Protein AF-A0A8T4U552-F1 (afdb_monomer_lite)

Sequence (91 aa):
MGSNVDLRDQLNNPQVKDTLGQLFSGKKGYKVKDDIIIKPCKNCRKPVKSTEKFCQECGTKVEDEIKRNCPSCKKPLKGVEKFCTDCGAKI

pLDDT: mean 73.67, std 8.29, range [51.88, 84.12]

Structure (mmCIF, N/CA/C/O backbone):
data_AF-A0A8T4U552-F1
#
_entry.id   AF-A0A8T4U552-F1
#
loop_
_atom_site.group_PDB
_atom_site.id
_atom_site.type_symbol
_atom_site.label_atom_id
_atom_site.label_alt_id
_atom_site.label_comp_id
_atom_site.label_asym_id
_atom_site.label_entity_id
_atom_site.label_seq_id
_atom_site.pdbx_PDB_ins_code
_atom_site.Cartn_x
_atom_site.Cartn_y
_atom_site.Cartn_z
_atom_site.occupancy
_atom_site.B_iso_or_equiv
_atom_site.auth_seq_id
_atom_site.auth_comp_id
_atom_site.auth_asym_id
_atom_site.auth_atom_id
_atom_site.pdbx_PDB_model_num
ATOM 1 N N . MET A 1 1 ? 36.378 -2.826 -24.856 1.00 51.88 1 MET A N 1
ATOM 2 C CA . MET A 1 1 ? 35.121 -3.416 -25.364 1.00 51.88 1 MET A CA 1
ATOM 3 C C . MET A 1 1 ? 34.179 -3.614 -24.184 1.00 51.88 1 MET A C 1
ATOM 5 O O . MET A 1 1 ? 34.151 -4.688 -23.607 1.00 51.88 1 MET A O 1
ATOM 9 N N . GLY A 1 2 ? 33.493 -2.558 -23.744 1.00 55.00 2 GLY A N 1
ATOM 10 C CA . GLY A 1 2 ? 32.439 -2.694 -22.739 1.00 55.00 2 GLY A CA 1
ATOM 11 C C . GLY A 1 2 ? 31.130 -2.896 -23.476 1.00 55.00 2 GLY A C 1
ATOM 12 O O . GLY A 1 2 ? 30.601 -1.938 -24.030 1.00 55.00 2 GLY A O 1
ATOM 13 N N . SER A 1 3 ? 30.642 -4.130 -23.567 1.00 66.81 3 SER A N 1
ATOM 14 C CA . SER A 1 3 ? 29.254 -4.340 -23.964 1.00 66.81 3 SER A CA 1
ATOM 15 C C . SER A 1 3 ? 28.387 -3.662 -22.909 1.00 66.81 3 SER A C 1
ATOM 17 O O . SER A 1 3 ? 28.528 -3.961 -21.723 1.00 66.81 3 SER A O 1
ATOM 19 N N . ASN A 1 4 ? 27.528 -2.734 -23.324 1.00 73.12 4 ASN A N 1
ATOM 20 C CA . ASN A 1 4 ? 26.472 -2.216 -22.463 1.00 73.12 4 ASN A CA 1
ATOM 21 C C . ASN A 1 4 ? 25.529 -3.384 -22.166 1.00 73.12 4 ASN A C 1
ATOM 23 O O . ASN A 1 4 ? 24.655 -3.702 -22.967 1.00 73.12 4 ASN A O 1
ATOM 27 N N . VAL A 1 5 ? 25.790 -4.092 -21.070 1.00 73.69 5 VAL A N 1
ATOM 28 C CA . VAL A 1 5 ? 24.912 -5.152 -20.588 1.00 73.69 5 VAL A CA 1
ATOM 29 C C . VAL A 1 5 ? 23.776 -4.457 -19.855 1.00 73.69 5 VAL A C 1
ATOM 31 O O . VAL A 1 5 ? 24.002 -3.766 -18.861 1.00 73.69 5 VAL A O 1
ATOM 34 N N . ASP A 1 6 ? 22.557 -4.604 -20.359 1.00 76.56 6 ASP A N 1
ATOM 35 C CA . ASP A 1 6 ? 21.362 -4.132 -19.671 1.00 76.56 6 ASP A CA 1
ATOM 36 C C . ASP A 1 6 ? 21.120 -5.009 -18.432 1.00 76.56 6 ASP A C 1
ATOM 38 O O . ASP A 1 6 ? 20.714 -6.163 -18.526 1.00 76.56 6 ASP A O 1
ATOM 42 N N . LEU A 1 7 ? 21.387 -4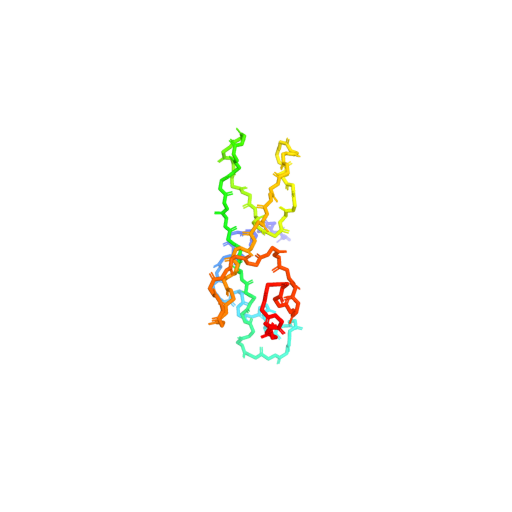.463 -17.241 1.00 74.00 7 LEU A N 1
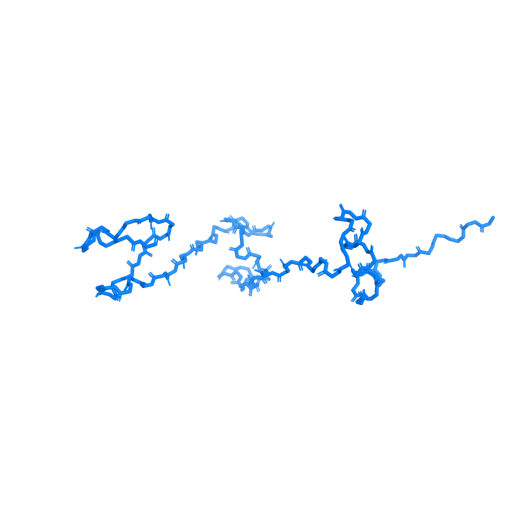ATOM 43 C CA . LEU A 1 7 ? 21.182 -5.156 -15.958 1.00 74.00 7 LEU A CA 1
ATOM 44 C C . LEU A 1 7 ? 19.767 -4.969 -15.383 1.00 74.00 7 LEU A C 1
ATOM 46 O O . LEU A 1 7 ? 19.501 -5.387 -14.255 1.00 74.00 7 LEU A O 1
ATOM 50 N N . ARG A 1 8 ? 18.838 -4.354 -16.128 1.00 75.88 8 ARG A N 1
ATOM 51 C CA . ARG A 1 8 ? 17.458 -4.132 -15.652 1.00 75.88 8 ARG A CA 1
ATOM 52 C C . ARG A 1 8 ? 16.755 -5.443 -15.302 1.00 75.88 8 ARG A C 1
ATOM 54 O O . ARG A 1 8 ? 16.054 -5.497 -14.295 1.00 75.88 8 ARG A O 1
ATOM 61 N N . ASP A 1 9 ? 17.022 -6.509 -16.051 1.00 73.50 9 ASP A N 1
ATOM 62 C CA . ASP A 1 9 ? 16.482 -7.844 -15.773 1.00 73.50 9 ASP A CA 1
ATOM 63 C C . ASP A 1 9 ? 17.052 -8.465 -14.487 1.00 73.50 9 ASP A C 1
ATOM 65 O O . ASP A 1 9 ? 16.397 -9.271 -13.825 1.00 73.50 9 ASP A O 1
ATOM 69 N N . GLN A 1 10 ? 18.253 -8.051 -14.070 1.00 72.69 10 GLN A N 1
ATOM 70 C CA . GLN A 1 10 ? 18.892 -8.543 -12.849 1.00 72.69 10 GLN A CA 1
ATOM 71 C C . GLN A 1 10 ? 18.378 -7.856 -11.576 1.00 72.69 10 GLN A C 1
ATOM 73 O O . GLN A 1 10 ? 18.622 -8.358 -10.479 1.00 72.69 10 GLN A O 1
ATOM 78 N N . LEU A 1 11 ? 17.607 -6.767 -11.694 1.00 68.19 11 LEU A N 1
ATOM 79 C CA . LEU A 1 11 ? 17.049 -6.026 -10.554 1.00 68.19 11 LEU A CA 1
ATOM 80 C C . LEU A 1 11 ? 16.068 -6.870 -9.717 1.00 68.19 11 LEU A C 1
ATOM 82 O O . LEU A 1 11 ? 15.900 -6.649 -8.516 1.00 68.19 11 LEU A O 1
ATOM 86 N N . ASN A 1 12 ? 15.428 -7.860 -10.346 1.00 70.62 12 ASN A N 1
ATOM 87 C CA . ASN A 1 12 ? 14.477 -8.758 -9.692 1.00 70.62 12 ASN A CA 1
ATOM 88 C C . ASN A 1 12 ? 15.127 -10.026 -9.116 1.00 70.62 12 ASN A C 1
ATOM 90 O O . ASN A 1 12 ? 14.450 -10.782 -8.420 1.00 70.62 12 ASN A O 1
ATOM 94 N N . ASN A 1 13 ? 16.422 -10.259 -9.360 1.00 80.88 13 ASN A N 1
ATOM 95 C CA . ASN A 1 13 ? 17.117 -11.432 -8.841 1.00 80.88 13 ASN A CA 1
ATOM 96 C C . ASN A 1 13 ? 17.311 -11.300 -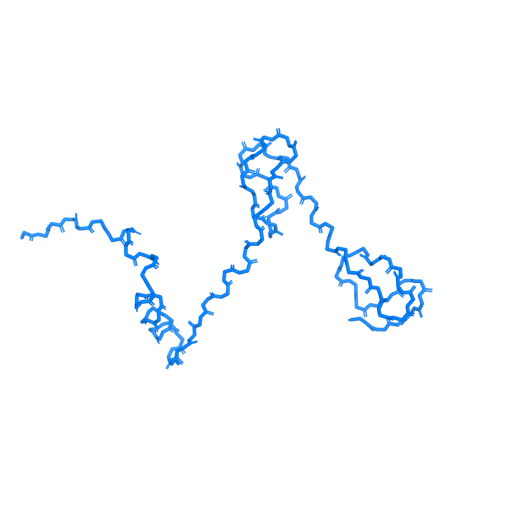7.314 1.00 80.88 13 ASN A C 1
ATOM 98 O O . ASN A 1 13 ? 17.875 -10.299 -6.857 1.00 80.88 13 ASN A O 1
ATOM 102 N N . PRO A 1 14 ? 16.885 -12.293 -6.507 1.00 74.19 14 PRO A N 1
ATOM 103 C CA . PRO A 1 14 ? 17.019 -12.246 -5.050 1.00 74.19 14 PRO A CA 1
ATOM 104 C C . PRO A 1 14 ? 18.466 -12.037 -4.587 1.00 74.19 14 PRO A C 1
ATOM 106 O O . PRO A 1 14 ? 18.700 -11.245 -3.680 1.00 74.19 14 PRO A O 1
ATOM 109 N N . GLN A 1 15 ? 19.448 -12.639 -5.268 1.00 79.31 15 GLN A N 1
ATOM 110 C CA . GLN A 1 15 ? 20.865 -12.482 -4.922 1.00 79.31 15 GLN A CA 1
ATOM 111 C C . GLN A 1 15 ? 21.334 -11.027 -5.070 1.00 79.31 15 GLN A C 1
ATOM 113 O O . GLN A 1 15 ? 22.103 -10.526 -4.248 1.00 79.31 15 GLN A O 1
ATOM 118 N N . VAL A 1 16 ? 20.841 -10.326 -6.094 1.00 81.00 16 VAL A N 1
ATOM 119 C CA . VAL A 1 16 ? 21.161 -8.913 -6.338 1.00 81.00 16 VAL A CA 1
ATOM 120 C C . VAL A 1 16 ? 20.507 -8.034 -5.274 1.00 81.00 16 VAL A C 1
ATOM 122 O O . VAL A 1 16 ? 21.152 -7.139 -4.740 1.00 81.00 16 VAL A O 1
ATOM 125 N N . LYS A 1 17 ? 19.261 -8.323 -4.883 1.00 76.81 17 LYS A N 1
ATOM 126 C CA . LYS A 1 17 ? 18.580 -7.594 -3.799 1.00 76.81 17 LYS A CA 1
ATOM 127 C C . LYS A 1 17 ? 19.275 -7.769 -2.444 1.00 76.81 17 LYS A C 1
ATOM 129 O O . LYS A 1 17 ? 19.438 -6.791 -1.716 1.00 76.81 17 LYS A O 1
ATOM 134 N N . ASP A 1 18 ? 19.720 -8.982 -2.124 1.00 78.12 18 ASP A N 1
ATOM 135 C CA . ASP A 1 18 ? 20.379 -9.292 -0.851 1.00 78.12 18 ASP A CA 1
ATOM 136 C C . ASP A 1 18 ? 21.774 -8.654 -0.749 1.00 78.12 18 ASP A C 1
ATOM 138 O O . ASP A 1 18 ? 22.141 -8.091 0.288 1.00 78.12 18 ASP A O 1
ATOM 142 N N . THR A 1 19 ? 22.541 -8.696 -1.841 1.00 80.19 19 THR A N 1
ATOM 143 C CA . THR A 1 19 ? 23.859 -8.044 -1.935 1.00 80.19 19 THR A CA 1
ATOM 144 C C . THR A 1 19 ? 23.746 -6.522 -1.909 1.00 80.19 19 THR A C 1
ATOM 146 O O . THR A 1 19 ? 24.500 -5.871 -1.188 1.00 80.19 19 THR A O 1
ATOM 149 N N . LEU A 1 20 ? 22.763 -5.946 -2.608 1.00 80.88 20 LEU A N 1
ATOM 150 C CA . LEU A 1 20 ? 22.451 -4.516 -2.554 1.00 80.88 20 LEU A CA 1
ATOM 151 C C . LEU A 1 20 ? 22.077 -4.082 -1.131 1.00 80.88 20 LEU A C 1
ATOM 153 O O . LEU A 1 20 ? 22.606 -3.097 -0.617 1.00 80.88 20 LEU A O 1
ATOM 157 N N . GLY A 1 21 ? 21.215 -4.852 -0.463 1.00 78.31 21 GLY A N 1
ATOM 158 C CA . GLY A 1 21 ? 20.843 -4.614 0.930 1.00 78.31 21 GLY A CA 1
ATOM 159 C C . GLY A 1 21 ? 22.060 -4.610 1.859 1.00 78.31 21 GLY A C 1
ATOM 160 O O . GLY A 1 21 ? 22.185 -3.727 2.709 1.00 78.31 21 GLY A O 1
ATOM 161 N N . GLN A 1 22 ? 22.999 -5.538 1.653 1.00 84.06 22 GLN A N 1
ATOM 162 C CA . GLN A 1 22 ? 24.250 -5.592 2.409 1.00 84.06 22 GLN A CA 1
ATOM 163 C C . GLN A 1 22 ? 25.174 -4.399 2.116 1.00 84.06 22 GLN A C 1
ATOM 165 O O . GLN A 1 22 ? 25.748 -3.853 3.055 1.00 84.06 22 GLN A O 1
ATOM 170 N N . LEU A 1 23 ? 25.313 -3.982 0.853 1.00 84.12 23 LEU A N 1
ATOM 171 C CA . LEU A 1 23 ? 26.167 -2.856 0.454 1.00 84.12 23 LEU A CA 1
ATOM 172 C C . LEU A 1 23 ? 25.701 -1.531 1.067 1.00 84.12 23 LEU A C 1
ATOM 174 O O . LEU A 1 23 ? 26.514 -0.785 1.603 1.00 84.12 23 LEU A O 1
ATOM 178 N N . PHE A 1 24 ? 24.397 -1.249 1.021 1.00 80.81 24 PHE A N 1
ATOM 179 C CA . PHE A 1 24 ? 23.860 0.022 1.512 1.00 80.81 24 PHE A CA 1
ATOM 180 C C . PHE A 1 24 ? 23.627 0.050 3.026 1.00 80.81 24 PHE A C 1
ATOM 182 O O . PHE A 1 24 ? 23.732 1.111 3.634 1.00 80.81 24 PHE A O 1
ATOM 189 N N . SER A 1 25 ? 23.308 -1.090 3.649 1.00 78.44 25 SER A N 1
ATOM 190 C CA . SER A 1 25 ? 22.953 -1.141 5.079 1.00 78.44 25 SER A CA 1
ATOM 191 C C . SER A 1 25 ? 24.018 -1.787 5.973 1.00 78.44 25 SER A C 1
ATOM 193 O O . SER A 1 25 ? 23.847 -1.820 7.191 1.00 78.44 25 SER A O 1
ATOM 195 N N . GLY A 1 26 ? 25.083 -2.369 5.407 1.00 79.38 26 GLY A N 1
ATOM 196 C CA . GLY A 1 26 ? 26.162 -3.053 6.139 1.00 79.38 26 GLY A CA 1
ATOM 197 C C . GLY A 1 26 ? 25.750 -4.342 6.871 1.00 79.38 26 GLY A C 1
ATOM 198 O O . GLY A 1 26 ? 26.602 -5.051 7.403 1.00 79.38 26 GLY A O 1
ATOM 199 N N . LYS A 1 27 ? 24.453 -4.677 6.901 1.00 74.94 27 LYS A N 1
ATOM 200 C CA . LYS A 1 27 ? 23.881 -5.849 7.580 1.00 74.94 27 LYS A CA 1
ATOM 201 C C . LYS A 1 27 ? 23.354 -6.856 6.559 1.00 74.94 27 LYS A C 1
ATOM 203 O O . LYS A 1 27 ? 22.597 -6.498 5.659 1.00 74.94 27 LYS A O 1
ATOM 208 N N . LYS A 1 28 ? 23.720 -8.133 6.721 1.00 73.12 28 LYS A N 1
ATOM 209 C CA . LYS A 1 28 ? 23.177 -9.237 5.913 1.00 73.12 28 LYS A CA 1
ATOM 210 C C . LYS A 1 28 ? 21.679 -9.402 6.199 1.00 73.12 28 LYS A C 1
ATOM 212 O O . LYS A 1 28 ? 21.294 -9.530 7.358 1.00 73.12 28 LYS A O 1
ATOM 217 N N . GLY A 1 29 ? 20.855 -9.411 5.148 1.00 69.06 29 GLY A N 1
ATOM 218 C CA . GLY A 1 29 ? 19.412 -9.674 5.242 1.00 69.06 29 GLY A CA 1
ATOM 219 C C . GLY A 1 29 ? 18.502 -8.441 5.306 1.00 69.06 29 GLY A C 1
ATOM 220 O O . GLY A 1 29 ? 17.327 -8.586 5.644 1.00 69.06 29 GLY A O 1
ATOM 221 N N . TYR A 1 30 ? 18.999 -7.240 4.986 1.00 62.62 30 TYR A N 1
ATOM 222 C CA . TYR A 1 30 ? 18.135 -6.065 4.835 1.00 62.62 30 TYR A CA 1
ATOM 223 C C . TYR A 1 30 ? 17.261 -6.208 3.579 1.00 62.62 30 TYR A C 1
ATOM 225 O O . TYR A 1 30 ? 17.704 -5.944 2.463 1.00 62.62 30 TYR A O 1
ATOM 233 N N . LYS A 1 31 ? 16.012 -6.649 3.765 1.00 64.88 31 LYS A N 1
ATOM 234 C CA . LYS A 1 31 ? 15.007 -6.718 2.701 1.00 64.88 31 LYS A CA 1
ATOM 235 C C . LYS A 1 31 ? 14.288 -5.379 2.613 1.00 64.88 31 LYS A C 1
ATOM 237 O O . LYS A 1 31 ? 13.642 -4.960 3.574 1.00 64.88 31 LYS A O 1
ATOM 242 N N . VAL A 1 32 ? 14.392 -4.720 1.462 1.00 63.12 32 VAL A N 1
ATOM 243 C CA . VAL A 1 32 ? 13.565 -3.550 1.157 1.00 63.12 32 VAL A CA 1
ATOM 244 C C . VAL A 1 32 ? 12.110 -4.021 1.163 1.00 63.12 32 VAL A C 1
ATOM 246 O O . VAL A 1 32 ? 11.746 -4.937 0.427 1.00 63.12 32 VAL A O 1
ATOM 249 N N . LYS A 1 33 ? 11.301 -3.467 2.071 1.00 57.75 33 LYS A N 1
ATOM 250 C CA . LYS A 1 33 ? 9.869 -3.756 2.139 1.00 57.75 33 LYS A CA 1
ATOM 251 C C . LYS A 1 33 ? 9.193 -3.119 0.933 1.00 57.75 33 LYS A C 1
ATOM 253 O O . LYS A 1 33 ? 8.833 -1.946 0.971 1.00 57.75 33 LYS A O 1
ATOM 258 N N . ASP A 1 34 ? 9.010 -3.902 -0.119 1.00 57.47 34 ASP A N 1
ATOM 259 C CA . ASP A 1 34 ? 8.155 -3.543 -1.247 1.00 57.47 34 ASP A CA 1
ATOM 260 C C . ASP A 1 34 ? 6.675 -3.755 -0.862 1.00 57.47 34 ASP A C 1
ATOM 262 O O . ASP A 1 34 ? 5.934 -4.441 -1.562 1.00 57.47 34 ASP A O 1
ATOM 266 N N . ASP A 1 35 ? 6.214 -3.166 0.253 1.00 54.81 35 ASP A N 1
ATOM 267 C CA . ASP A 1 35 ? 4.799 -3.175 0.677 1.00 54.81 35 ASP A CA 1
ATOM 268 C C . ASP A 1 35 ? 3.968 -2.209 -0.197 1.00 54.81 35 ASP A C 1
ATOM 270 O O . ASP A 1 35 ? 3.155 -1.409 0.272 1.00 54.81 35 ASP A O 1
ATOM 274 N N . ILE A 1 36 ? 4.209 -2.235 -1.506 1.00 59.16 36 ILE A N 1
ATOM 275 C CA . ILE A 1 36 ? 3.518 -1.416 -2.487 1.00 59.16 36 ILE A CA 1
ATOM 276 C C . ILE A 1 36 ? 2.201 -2.129 -2.786 1.00 59.16 36 ILE A C 1
ATOM 278 O O . ILE A 1 36 ? 2.124 -2.987 -3.662 1.00 59.16 36 ILE A O 1
ATOM 282 N N . ILE A 1 37 ? 1.141 -1.794 -2.048 1.00 63.16 37 ILE A N 1
ATOM 283 C CA . ILE A 1 37 ? -0.199 -2.292 -2.372 1.00 63.16 37 ILE A CA 1
ATOM 284 C C . ILE A 1 37 ? -0.622 -1.602 -3.678 1.00 63.16 37 ILE A C 1
ATOM 286 O O . ILE A 1 37 ? -0.839 -0.389 -3.718 1.00 63.16 37 ILE A O 1
ATOM 290 N N . ILE A 1 38 ? -0.691 -2.358 -4.770 1.00 67.94 38 ILE A N 1
ATOM 291 C CA . ILE A 1 38 ? -1.059 -1.835 -6.089 1.00 67.94 38 ILE A CA 1
ATOM 292 C C . ILE A 1 38 ? -2.581 -1.898 -6.209 1.00 67.94 38 ILE A C 1
ATOM 294 O O . ILE A 1 38 ? -3.160 -2.981 -6.273 1.00 67.94 38 ILE A O 1
ATOM 298 N N . LYS A 1 39 ? -3.242 -0.736 -6.226 1.00 71.69 39 LYS A N 1
ATOM 299 C CA . LYS A 1 39 ? -4.690 -0.637 -6.457 1.00 71.69 39 LYS A CA 1
ATOM 300 C C . LYS A 1 39 ? -4.938 -0.117 -7.876 1.00 71.69 39 LYS A C 1
ATOM 302 O O . LYS A 1 39 ? -4.239 0.800 -8.310 1.00 71.69 39 LYS A O 1
ATOM 307 N N . PRO A 1 40 ? -5.927 -0.647 -8.612 1.00 75.69 40 PRO A N 1
ATOM 308 C CA . PRO A 1 40 ? -6.301 -0.078 -9.899 1.00 75.69 40 PRO A CA 1
ATOM 309 C C . PRO A 1 40 ? -6.931 1.306 -9.700 1.00 75.69 40 PRO A C 1
ATOM 311 O O . PRO A 1 40 ? -7.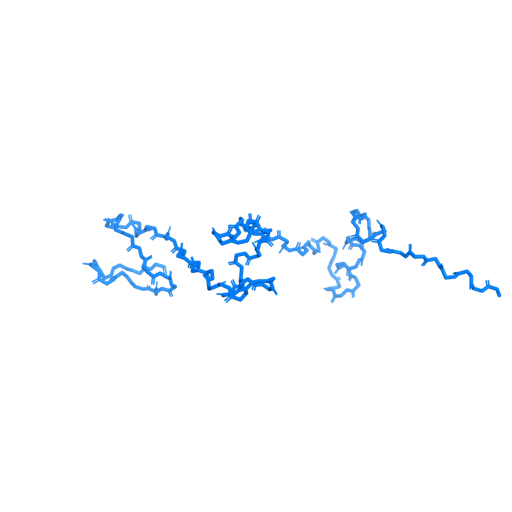771 1.508 -8.819 1.00 75.69 40 PRO A O 1
ATOM 314 N N . CYS A 1 41 ? -6.547 2.270 -10.535 1.00 80.38 41 CYS A N 1
ATOM 315 C CA . CYS A 1 41 ? -7.183 3.581 -10.553 1.00 80.38 41 CYS A CA 1
ATOM 316 C C . CYS A 1 41 ? -8.668 3.456 -10.931 1.00 80.38 41 CYS A C 1
ATOM 318 O O . CYS A 1 41 ? -9.006 2.794 -11.912 1.00 80.38 41 CYS A O 1
ATOM 320 N N . LYS A 1 42 ? -9.557 4.159 -10.217 1.00 79.44 42 LYS A N 1
ATOM 321 C CA . LYS A 1 42 ? -11.001 4.182 -10.518 1.00 79.44 42 LYS A CA 1
ATOM 322 C C . LYS A 1 42 ? -11.319 4.735 -11.915 1.00 79.44 42 LYS A C 1
ATOM 324 O O . LYS A 1 42 ? -12.322 4.343 -12.497 1.00 79.44 42 LYS A O 1
ATOM 329 N N . ASN A 1 43 ? -10.476 5.631 -12.433 1.00 80.88 43 ASN A N 1
ATOM 330 C CA . ASN A 1 43 ? -10.703 6.321 -13.701 1.00 80.88 43 ASN A CA 1
ATOM 331 C C . ASN A 1 43 ? -10.007 5.611 -14.876 1.00 80.88 43 ASN A C 1
ATOM 333 O O . ASN A 1 43 ? -10.659 5.149 -15.804 1.00 80.88 43 ASN A O 1
ATOM 337 N N . CYS A 1 44 ? -8.681 5.441 -14.810 1.00 81.44 44 CYS A N 1
ATOM 338 C CA . CYS A 1 44 ? -7.905 4.883 -15.924 1.00 81.44 44 CYS A CA 1
ATOM 339 C C . CYS A 1 44 ? -7.616 3.376 -15.821 1.00 81.44 44 CYS A C 1
ATOM 341 O O . CYS A 1 44 ? -6.982 2.823 -16.717 1.00 81.44 44 CYS A O 1
ATOM 343 N N . ARG A 1 45 ? -8.025 2.707 -14.729 1.00 77.38 45 ARG A N 1
ATOM 344 C CA . ARG A 1 45 ? -7.766 1.278 -14.425 1.00 77.38 45 ARG A CA 1
ATOM 345 C C . ARG A 1 45 ? -6.294 0.855 -14.396 1.00 77.38 45 ARG A C 1
ATOM 347 O O . ARG A 1 45 ? -6.006 -0.320 -14.184 1.00 77.38 45 ARG A O 1
ATOM 354 N N . LYS A 1 46 ? -5.357 1.790 -14.552 1.00 80.31 46 LYS A N 1
ATOM 355 C CA . LYS A 1 46 ? -3.924 1.514 -14.452 1.00 80.31 46 LYS A CA 1
ATOM 356 C C . LYS A 1 46 ? -3.517 1.229 -13.003 1.00 80.31 46 LYS A C 1
ATOM 358 O O . LYS A 1 46 ? -4.173 1.734 -12.083 1.00 80.31 46 LYS A O 1
ATOM 363 N N . PRO A 1 47 ? -2.464 0.423 -12.787 1.00 74.31 47 PRO A N 1
ATOM 364 C CA . PRO A 1 47 ? -1.943 0.154 -11.454 1.00 74.31 47 PRO A CA 1
ATOM 365 C C . PRO A 1 47 ? -1.407 1.446 -10.827 1.00 74.31 47 PRO A C 1
ATOM 367 O O . PRO A 1 47 ? -0.547 2.103 -11.406 1.00 74.31 47 PRO A O 1
ATOM 370 N N . VAL A 1 48 ? -1.907 1.810 -9.645 1.00 76.50 48 VAL A N 1
ATOM 371 C CA . VAL A 1 48 ? -1.405 2.943 -8.856 1.00 76.50 48 VAL A CA 1
ATOM 372 C C . VAL A 1 48 ? -0.860 2.428 -7.536 1.00 76.50 48 VAL A C 1
ATOM 374 O O . VAL A 1 48 ? -1.455 1.553 -6.896 1.00 76.50 48 VAL A O 1
ATOM 377 N N . LYS A 1 49 ? 0.283 2.975 -7.123 1.00 69.75 49 LYS A N 1
ATOM 378 C CA . LYS A 1 49 ? 0.855 2.697 -5.811 1.00 69.75 49 LYS A CA 1
ATOM 379 C C . LYS A 1 49 ? -0.008 3.396 -4.765 1.00 69.75 49 LYS A C 1
ATOM 381 O O . LYS A 1 49 ? -0.153 4.608 -4.795 1.00 69.75 49 LYS A O 1
ATOM 386 N N . SER A 1 50 ? -0.536 2.655 -3.801 1.00 63.16 50 SER A N 1
ATOM 387 C CA . SER A 1 50 ? -1.332 3.185 -2.670 1.00 63.16 50 SER A CA 1
ATOM 388 C C . SER A 1 50 ? -0.549 4.041 -1.658 1.00 63.16 50 SER A C 1
ATOM 390 O O . SER A 1 50 ? -1.021 4.336 -0.566 1.00 63.16 50 SER A O 1
ATOM 392 N N . THR A 1 51 ? 0.691 4.408 -1.970 1.00 63.88 51 THR A N 1
ATOM 393 C CA . THR A 1 51 ? 1.420 5.456 -1.241 1.00 63.88 51 THR A CA 1
ATOM 394 C C . THR A 1 51 ? 1.260 6.816 -1.928 1.00 63.88 51 THR A C 1
ATOM 396 O O . THR A 1 51 ? 1.564 7.855 -1.342 1.00 63.88 51 THR A O 1
ATOM 399 N N . GLU A 1 52 ? 0.806 6.829 -3.182 1.00 67.38 52 GLU A N 1
ATOM 400 C CA . GLU A 1 52 ? 0.711 8.019 -4.014 1.00 67.38 52 GLU A CA 1
ATOM 401 C C . GLU A 1 52 ? -0.694 8.617 -3.933 1.00 67.38 52 GLU A C 1
ATOM 403 O O . GLU A 1 52 ? -1.686 7.993 -4.293 1.00 67.38 52 GLU A O 1
ATOM 408 N N . LYS A 1 53 ? -0.770 9.888 -3.521 1.00 72.06 53 LYS A N 1
ATOM 409 C CA . LYS A 1 53 ? -2.032 10.642 -3.415 1.00 72.06 53 LYS A CA 1
ATOM 410 C C . LYS A 1 53 ? -2.718 10.871 -4.771 1.00 72.06 53 LYS A C 1
ATOM 412 O O . LYS A 1 53 ? -3.888 11.250 -4.810 1.00 72.06 53 LYS A O 1
ATOM 417 N N . PHE A 1 54 ? -1.995 10.682 -5.875 1.00 78.88 54 PHE A N 1
ATOM 418 C CA . PHE A 1 54 ? -2.449 10.945 -7.238 1.00 78.88 54 PHE A CA 1
ATOM 419 C C . PHE A 1 54 ? -1.988 9.836 -8.180 1.00 78.88 54 PHE A C 1
ATOM 421 O O . PHE A 1 54 ? -0.870 9.341 -8.075 1.00 78.88 54 PHE A O 1
ATOM 428 N N . CYS A 1 55 ? -2.839 9.477 -9.138 1.00 81.88 55 CYS A N 1
ATOM 429 C CA . CYS A 1 55 ? -2.463 8.585 -10.224 1.00 81.88 55 CYS A CA 1
ATOM 430 C C . CYS A 1 55 ? -1.497 9.296 -11.184 1.00 81.88 55 CYS A C 1
ATOM 432 O O . CYS A 1 55 ? -1.863 10.315 -11.767 1.00 81.88 55 CYS A O 1
ATOM 434 N N . GLN A 1 56 ? -0.309 8.725 -11.402 1.00 80.19 56 GLN A N 1
ATOM 435 C CA . GLN A 1 56 ? 0.719 9.282 -12.297 1.00 80.19 56 GLN A CA 1
ATOM 436 C C . GLN A 1 56 ? 0.269 9.387 -13.766 1.00 80.19 56 GLN A C 1
ATOM 438 O O . GLN A 1 56 ? 0.785 10.203 -14.517 1.00 80.19 56 GLN A O 1
ATOM 443 N N . GLU A 1 57 ? -0.722 8.588 -14.163 1.00 82.88 57 GLU A N 1
ATOM 444 C CA . GLU A 1 57 ? -1.162 8.480 -15.557 1.00 82.88 57 GLU A CA 1
ATOM 445 C C . GLU A 1 57 ? -2.340 9.401 -15.894 1.00 82.88 57 GLU A C 1
ATOM 447 O O . GLU A 1 57 ? -2.480 9.836 -17.030 1.00 82.88 57 GLU A O 1
ATOM 452 N N . CYS A 1 58 ? -3.227 9.672 -14.931 1.00 81.06 58 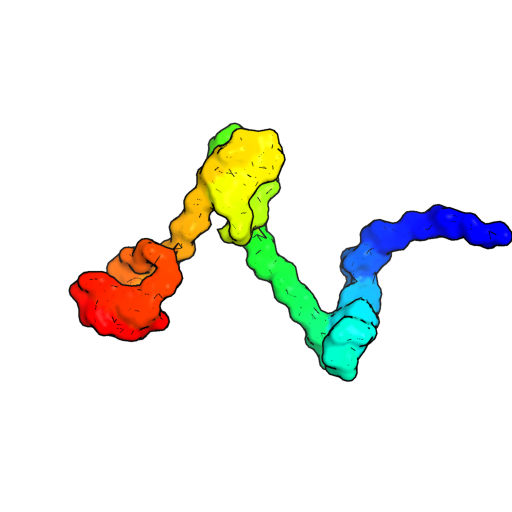CYS A N 1
ATOM 453 C CA . CYS A 1 58 ? -4.459 10.434 -15.182 1.00 81.06 58 CYS A CA 1
ATOM 454 C C . CYS A 1 58 ? -4.706 11.581 -14.196 1.00 81.06 58 CYS A C 1
ATOM 456 O O . CYS A 1 58 ? -5.755 12.217 -14.260 1.00 81.06 58 CYS A O 1
ATOM 458 N N . GLY A 1 59 ? -3.809 11.807 -13.230 1.00 78.25 59 GLY A N 1
ATOM 459 C CA . GLY A 1 59 ? -3.935 12.863 -12.220 1.00 78.25 59 GLY A CA 1
ATOM 460 C C . GLY A 1 59 ? -5.095 12.681 -11.234 1.00 78.25 59 GLY A C 1
ATOM 461 O O . GLY A 1 59 ? -5.286 13.510 -10.348 1.00 78.25 59 GLY A O 1
ATOM 462 N N . THR A 1 60 ? -5.874 11.599 -11.350 1.00 80.62 60 THR A N 1
ATOM 463 C CA . THR A 1 60 ? -7.011 11.348 -10.457 1.00 80.62 60 THR A CA 1
ATOM 464 C C . THR A 1 60 ? -6.498 11.080 -9.045 1.00 80.62 60 THR A C 1
ATOM 466 O O . THR A 1 60 ? -5.599 10.257 -8.850 1.00 80.62 60 THR A O 1
ATOM 469 N N . LYS A 1 61 ? -7.075 11.775 -8.062 1.00 76.12 61 LYS A N 1
ATOM 470 C CA . LYS A 1 61 ? -6.720 11.635 -6.650 1.00 76.12 61 LYS A CA 1
ATOM 471 C C . LYS A 1 61 ? -7.068 10.226 -6.164 1.00 76.12 61 LYS A C 1
ATOM 473 O O . LYS A 1 61 ? -8.210 9.783 -6.289 1.00 76.12 61 LYS A O 1
ATOM 478 N N . VAL A 1 62 ? -6.077 9.521 -5.632 1.00 73.44 62 VAL A N 1
ATOM 479 C CA . VAL A 1 62 ? -6.259 8.205 -5.019 1.00 73.44 62 VAL A CA 1
ATOM 480 C C . VAL A 1 62 ? -6.320 8.440 -3.519 1.00 73.44 62 VAL A C 1
ATOM 482 O O . VAL A 1 62 ? -5.329 8.747 -2.866 1.00 73.44 62 VAL A O 1
ATOM 485 N N . GLU A 1 63 ? -7.536 8.413 -2.984 1.00 65.31 63 GLU A N 1
ATOM 486 C CA . GLU A 1 63 ? -7.757 8.532 -1.549 1.00 65.31 63 GLU A CA 1
ATOM 487 C C . GLU A 1 63 ? -7.452 7.186 -0.906 1.00 65.31 63 GLU A C 1
ATOM 489 O O . GLU A 1 63 ? -8.269 6.261 -0.913 1.00 65.31 63 GLU A O 1
ATOM 494 N N . ASP A 1 64 ? -6.246 7.072 -0.354 1.00 60.41 64 ASP A N 1
ATOM 495 C CA . ASP A 1 64 ? -5.913 6.021 0.594 1.00 60.41 64 ASP A CA 1
ATOM 496 C C . ASP A 1 64 ? -6.640 6.297 1.902 1.00 60.41 64 ASP A C 1
ATOM 498 O O . ASP A 1 64 ? -6.094 6.781 2.893 1.00 60.41 64 ASP A O 1
ATOM 502 N N . GLU A 1 65 ? -7.927 5.969 1.896 1.00 56.06 65 GLU A N 1
ATOM 503 C CA . GLU A 1 65 ? -8.662 5.714 3.115 1.00 56.06 65 GLU A CA 1
ATOM 504 C C . GLU A 1 65 ? -8.017 4.478 3.749 1.00 56.06 65 GLU A C 1
ATOM 506 O O . GLU A 1 65 ? -8.408 3.338 3.489 1.00 56.06 65 GLU A O 1
ATOM 511 N N . ILE A 1 66 ? -6.966 4.687 4.544 1.00 57.56 66 ILE A N 1
ATOM 512 C CA . ILE A 1 66 ? -6.452 3.675 5.458 1.00 57.56 66 ILE A CA 1
ATOM 513 C C . ILE A 1 66 ? -7.563 3.471 6.489 1.00 57.56 66 ILE A C 1
ATOM 515 O O . ILE A 1 66 ? -7.588 4.108 7.540 1.00 57.56 66 ILE A O 1
ATOM 519 N N . LYS A 1 67 ? -8.536 2.626 6.141 1.00 59.12 67 LYS A N 1
ATOM 520 C CA . LYS A 1 67 ? -9.653 2.242 7.000 1.00 59.12 67 LYS A CA 1
ATOM 521 C C . LYS A 1 67 ? -9.102 1.314 8.069 1.00 59.12 67 LYS A C 1
ATOM 523 O O . LYS A 1 67 ? -9.129 0.097 7.930 1.00 59.12 67 LYS A O 1
ATOM 528 N N . ARG A 1 68 ? -8.526 1.906 9.112 1.00 67.81 68 ARG A N 1
ATOM 529 C CA . ARG A 1 68 ? -8.238 1.205 10.361 1.00 67.81 68 ARG A CA 1
ATOM 530 C C . ARG A 1 68 ? -9.481 1.278 11.234 1.00 67.81 68 ARG A C 1
ATOM 532 O O . ARG A 1 68 ? -10.102 2.329 11.331 1.00 67.81 68 ARG A O 1
ATOM 539 N N . ASN A 1 69 ? -9.856 0.177 11.866 1.00 78.38 69 ASN A N 1
ATOM 540 C CA . ASN A 1 69 ? -10.914 0.179 12.870 1.00 78.38 69 ASN A CA 1
ATOM 541 C C . ASN A 1 69 ? -10.284 0.410 14.241 1.00 78.38 69 ASN A C 1
ATOM 543 O O . ASN A 1 69 ? -9.212 -0.120 14.532 1.00 78.38 69 ASN A O 1
ATOM 547 N N . CYS A 1 70 ? -10.948 1.187 15.094 1.00 79.19 70 CYS A N 1
ATOM 548 C CA . CYS A 1 70 ? -10.507 1.333 16.475 1.00 79.19 70 CYS A CA 1
ATOM 549 C C . CYS A 1 70 ? -10.612 -0.020 17.206 1.00 79.19 70 CYS A C 1
ATOM 551 O O . CYS A 1 70 ? -11.685 -0.629 17.166 1.00 79.19 70 CYS A O 1
ATOM 553 N N . PRO A 1 71 ? -9.567 -0.484 17.915 1.00 80.12 71 PRO A N 1
ATOM 554 C CA . PRO A 1 71 ? -9.615 -1.752 18.646 1.00 80.12 71 PRO A CA 1
ATOM 555 C C . PRO A 1 71 ? -10.661 -1.756 19.773 1.00 80.12 71 PRO A C 1
ATOM 557 O O . PRO A 1 71 ? -11.235 -2.803 20.057 1.00 80.12 71 PRO A O 1
ATOM 560 N N . SER A 1 72 ? -10.962 -0.595 20.371 1.00 83.44 72 SER A N 1
ATOM 561 C CA . SER A 1 72 ? -11.933 -0.491 21.470 1.00 83.44 72 SER A CA 1
ATOM 562 C C . SER A 1 72 ? -13.379 -0.329 20.998 1.00 83.44 72 SER A C 1
ATOM 564 O O . SER A 1 72 ? -14.262 -1.023 21.487 1.00 83.44 72 SER A O 1
ATOM 566 N N . CYS A 1 73 ? -13.653 0.583 20.057 1.00 82.94 73 CYS A N 1
ATOM 567 C CA . CYS A 1 73 ? -15.032 0.914 19.659 1.00 82.94 73 CYS A CA 1
ATOM 568 C C . CYS A 1 73 ? -15.436 0.384 18.276 1.00 82.94 73 CYS A C 1
ATOM 570 O O . CYS A 1 73 ? -16.577 0.576 17.863 1.00 82.94 73 CYS A O 1
ATOM 572 N N . LYS A 1 74 ? -14.511 -0.255 17.542 1.00 80.25 74 LYS A N 1
ATOM 573 C CA . LYS A 1 74 ? -14.689 -0.808 16.183 1.00 80.25 74 LYS A CA 1
ATOM 574 C C . LYS A 1 74 ? -15.121 0.195 15.108 1.00 80.25 74 LYS A C 1
ATOM 576 O O . LYS A 1 74 ? -15.289 -0.199 13.953 1.00 80.25 74 LYS A O 1
ATOM 581 N N . LYS A 1 75 ? -15.245 1.482 15.443 1.00 81.06 75 LYS A N 1
ATOM 582 C CA . LYS A 1 75 ? -15.572 2.543 14.487 1.00 81.06 75 LYS A CA 1
ATOM 583 C C . LYS A 1 75 ? -14.421 2.779 13.498 1.00 81.06 75 LYS A C 1
ATOM 585 O O . LYS A 1 75 ? -13.256 2.560 13.856 1.00 81.06 75 LYS A O 1
ATOM 590 N N . PRO A 1 76 ? -14.736 3.189 12.255 1.00 76.81 76 PRO A N 1
ATOM 591 C CA . PRO A 1 76 ? -13.735 3.466 11.233 1.00 76.81 76 PRO A CA 1
ATOM 592 C C . PRO A 1 76 ? -12.951 4.738 11.574 1.00 76.81 76 PRO A C 1
ATOM 594 O O . PRO A 1 76 ? -13.531 5.803 11.773 1.00 76.81 76 PRO A O 1
ATOM 597 N N . LEU A 1 77 ? -11.628 4.629 11.605 1.00 75.69 77 LEU A N 1
ATOM 598 C CA . LEU A 1 77 ? -10.711 5.742 11.810 1.00 75.69 77 LEU A CA 1
ATOM 599 C C . LEU A 1 77 ? -10.393 6.389 10.472 1.00 75.69 77 LEU A C 1
ATOM 601 O O . LEU A 1 77 ? -10.048 5.713 9.498 1.00 75.69 77 LEU A O 1
ATOM 605 N N . LYS A 1 78 ? -10.481 7.715 10.435 1.00 63.59 78 LYS A N 1
ATOM 606 C CA . LYS A 1 78 ? -10.195 8.507 9.243 1.00 63.59 78 LYS A CA 1
ATOM 607 C C . LYS A 1 78 ? -8.712 8.888 9.222 1.00 63.59 78 LYS A C 1
ATOM 609 O O . LYS A 1 78 ? -8.353 10.042 9.396 1.00 63.59 78 LYS A O 1
ATOM 614 N N . GLY A 1 79 ? -7.834 7.905 9.002 1.00 69.94 79 GLY A N 1
ATOM 615 C CA . GLY A 1 79 ? -6.423 8.157 8.679 1.00 69.94 79 GLY A CA 1
ATOM 616 C C . GLY A 1 79 ? -5.404 7.712 9.733 1.00 69.94 79 GLY A C 1
ATOM 617 O O . GLY A 1 79 ? -5.372 6.546 10.124 1.00 69.94 79 GLY A O 1
ATOM 618 N N . VAL A 1 80 ? -4.491 8.619 10.105 1.00 63.50 80 VAL A N 1
ATOM 619 C CA . VAL A 1 80 ? -3.296 8.359 10.948 1.00 63.50 80 VAL A CA 1
ATOM 620 C C . VAL A 1 80 ? -3.425 9.050 12.314 1.00 63.50 80 VAL A C 1
ATOM 622 O O . VAL A 1 80 ? -2.472 9.602 12.860 1.00 63.50 80 VAL A O 1
ATOM 625 N N . GLU A 1 81 ? -4.642 9.095 12.844 1.00 69.81 81 GLU A N 1
ATOM 626 C CA . GLU A 1 81 ? -4.931 9.736 14.124 1.00 69.81 81 GLU A CA 1
ATOM 627 C C . GLU A 1 81 ? -4.413 8.854 15.270 1.00 69.81 81 GLU A C 1
ATOM 629 O O . GLU A 1 81 ? -4.679 7.655 15.309 1.00 69.81 81 GLU A O 1
ATOM 634 N N . LYS A 1 82 ? -3.663 9.445 16.210 1.00 76.50 82 LYS A N 1
ATOM 635 C CA . LYS A 1 82 ? -3.113 8.737 17.388 1.00 76.50 82 LYS A CA 1
ATOM 636 C C . LYS A 1 82 ? -4.177 8.417 18.447 1.00 76.50 82 LYS A C 1
ATOM 638 O O . LYS A 1 82 ? -3.899 7.707 19.413 1.00 76.50 82 LYS A O 1
ATOM 643 N N . PHE A 1 83 ? -5.369 8.988 18.295 1.00 82.06 83 PHE A N 1
ATOM 644 C CA . PHE A 1 83 ? -6.480 8.886 19.231 1.00 82.06 83 PHE A CA 1
ATOM 645 C C . PHE A 1 83 ? -7.784 8.725 18.457 1.00 82.06 83 PHE A C 1
ATOM 647 O O . PHE A 1 83 ? -7.970 9.350 17.416 1.00 82.06 83 PHE A O 1
ATOM 654 N N . CYS A 1 84 ? -8.694 7.908 18.978 1.00 82.81 84 CYS A N 1
ATOM 655 C CA . CYS A 1 84 ? -10.035 7.781 18.429 1.00 82.81 84 CYS A CA 1
ATOM 656 C C . CYS A 1 84 ? -10.874 9.007 18.804 1.00 82.81 84 CYS A C 1
ATOM 658 O O . CYS A 1 84 ? -11.048 9.287 19.989 1.00 82.81 84 CYS A O 1
ATOM 660 N N . THR A 1 85 ? -11.457 9.684 17.820 1.00 81.88 85 THR A N 1
ATOM 661 C CA . THR A 1 85 ? -12.360 10.830 18.031 1.00 81.88 85 THR A CA 1
ATOM 662 C C . THR A 1 85 ? -13.688 10.453 18.692 1.00 81.88 85 THR A C 1
ATOM 664 O O . THR A 1 85 ? -14.297 11.287 19.352 1.00 81.88 85 THR A O 1
ATOM 667 N N . ASP A 1 86 ? -14.119 9.195 18.574 1.00 83.38 86 ASP A N 1
ATOM 668 C CA . ASP A 1 86 ? -15.375 8.720 19.160 1.00 83.38 86 ASP A CA 1
ATOM 669 C C . ASP A 1 86 ? -15.244 8.178 20.588 1.00 83.38 86 ASP A C 1
ATOM 671 O O . ASP A 1 86 ? -16.178 8.300 21.375 1.00 83.38 86 ASP A O 1
ATOM 675 N N . CYS A 1 87 ? -14.136 7.505 20.914 1.00 83.25 87 CYS A N 1
ATOM 676 C CA . CYS A 1 87 ? -13.980 6.824 22.207 1.00 83.25 87 CYS A CA 1
ATOM 677 C C . CYS A 1 87 ? -12.759 7.273 23.017 1.00 83.25 87 CYS A C 1
ATOM 679 O O . CYS A 1 87 ? -12.560 6.779 24.122 1.00 83.25 87 CYS A O 1
ATOM 681 N N . GLY A 1 88 ? -11.913 8.158 22.478 1.00 81.75 88 GLY A N 1
ATOM 682 C CA . GLY A 1 88 ? -10.716 8.670 23.153 1.00 81.75 88 GLY A CA 1
ATOM 683 C C . GLY A 1 88 ? -9.577 7.657 23.325 1.00 81.75 88 GLY A C 1
ATOM 684 O O . GLY A 1 88 ? -8.518 8.012 23.839 1.00 81.75 88 GLY A O 1
ATOM 685 N N . ALA A 1 89 ? -9.753 6.404 22.891 1.00 81.75 89 ALA A N 1
ATOM 686 C CA . ALA A 1 89 ? -8.721 5.377 22.996 1.00 81.75 89 ALA A CA 1
ATOM 687 C C . ALA A 1 89 ? -7.507 5.704 22.110 1.00 81.75 89 ALA A C 1
ATOM 689 O O . ALA A 1 89 ? -7.654 6.191 20.988 1.00 81.75 89 ALA A O 1
ATOM 690 N N . LYS A 1 90 ? -6.308 5.404 22.614 1.00 80.56 90 LYS A N 1
ATOM 691 C CA . LYS A 1 90 ? -5.038 5.560 21.893 1.00 80.56 90 LYS A CA 1
ATOM 692 C C . LYS A 1 90 ? -4.854 4.427 20.872 1.00 80.56 90 LYS A C 1
ATOM 694 O O . LYS A 1 90 ? -5.160 3.280 21.197 1.00 80.56 90 LYS A O 1
ATOM 699 N N . ILE A 1 91 ? -4.372 4.753 19.668 1.00 74.88 91 ILE A N 1
ATOM 700 C CA . ILE A 1 91 ? -4.300 3.854 18.493 1.00 74.88 91 ILE A CA 1
ATOM 701 C C . ILE A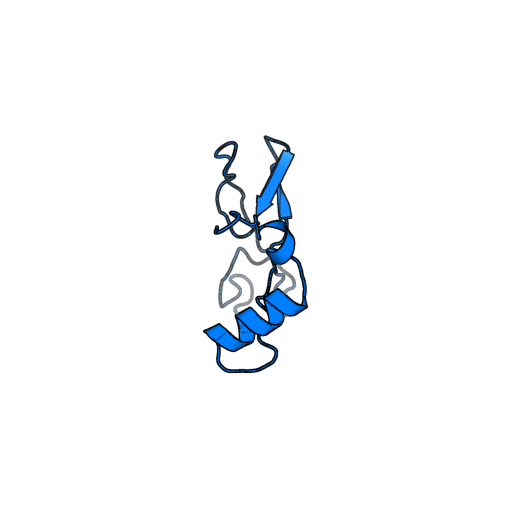 1 91 ? -2.888 3.806 17.915 1.00 74.88 91 ILE A C 1
ATOM 703 O O . ILE A 1 91 ? -2.199 4.852 17.966 1.00 74.88 91 ILE A O 1
#

Foldseek 3Di:
DDDPDPCPVVVPPPVVQQVVLCVVPVDGPRHDPPVQPFDQDPPPRDTDGLVDQADPPPRDGDDPQVQDADPPPRDTDRPDDQADPVPRDGD

Secondary structure (DSSP, 8-state):
-------GGGGG-HHHHHHHHHHHHSSTT--------EEE-TTT--EEETT-SB-TTT--B-----EEEPTTT-PEEESS-SB-TTT--B-

Radius of gyration: 20.06 Å; chains: 1; bounding box: 51×25×48 Å